Protein AF-A0A935T5M8-F1 (afdb_monomer_lite)

pLDDT: mean 78.18, std 16.98, range [49.88, 97.56]

Structure (mmCIF, N/CA/C/O backbone):
data_AF-A0A935T5M8-F1
#
_entry.id   AF-A0A935T5M8-F1
#
loop_
_atom_site.group_PDB
_atom_site.id
_atom_site.type_symbol
_atom_site.label_atom_id
_atom_site.label_alt_id
_atom_site.label_comp_id
_atom_site.label_asym_id
_atom_site.label_entity_id
_atom_site.label_seq_id
_atom_site.pdbx_PDB_ins_code
_atom_site.Cartn_x
_atom_site.Cartn_y
_atom_site.Cartn_z
_atom_site.occupancy
_atom_site.B_iso_or_equiv
_atom_site.auth_seq_id
_atom_site.auth_comp_id
_atom_site.auth_asym_id
_atom_site.auth_atom_id
_atom_site.pdbx_PDB_model_num
ATOM 1 N N . MET A 1 1 ? -6.310 5.665 5.354 1.00 61.00 1 MET A N 1
ATOM 2 C CA . MET A 1 1 ? -7.661 6.082 4.903 1.00 61.00 1 MET A CA 1
ATOM 3 C C . MET A 1 1 ? -8.658 4.903 4.808 1.00 61.00 1 MET A C 1
ATOM 5 O O . MET A 1 1 ? -9.438 4.830 3.875 1.00 61.00 1 MET A O 1
ATOM 9 N N . ALA A 1 2 ? -8.704 3.986 5.790 1.00 74.94 2 ALA A N 1
ATOM 10 C CA . ALA A 1 2 ? -9.588 2.799 5.748 1.00 74.94 2 ALA A CA 1
ATOM 11 C C . ALA A 1 2 ? -10.961 2.987 6.427 1.00 74.94 2 ALA A C 1
ATOM 13 O O . ALA A 1 2 ? -11.850 2.147 6.307 1.00 74.94 2 ALA A O 1
ATOM 14 N N . LEU A 1 3 ? -11.144 4.092 7.157 1.00 81.94 3 LEU A N 1
ATOM 15 C CA . LEU A 1 3 ? -12.333 4.336 7.978 1.00 81.94 3 LEU A CA 1
ATOM 16 C C . LEU A 1 3 ? -13.602 4.564 7.148 1.00 81.94 3 LEU A C 1
ATOM 18 O O . LEU A 1 3 ? -14.686 4.220 7.600 1.00 81.94 3 LEU A O 1
ATOM 22 N N . LEU A 1 4 ? -13.476 5.114 5.937 1.00 91.75 4 LEU A N 1
ATOM 23 C CA . LEU A 1 4 ? -14.612 5.355 5.040 1.00 91.75 4 LEU A CA 1
ATOM 24 C C . LEU A 1 4 ? -15.272 4.047 4.588 1.00 91.75 4 LEU A C 1
ATOM 26 O O . LEU A 1 4 ? -16.493 3.953 4.597 1.00 91.75 4 LEU A O 1
ATOM 30 N N . LEU A 1 5 ? -14.475 3.025 4.269 1.00 91.19 5 LEU A N 1
ATOM 31 C CA . LEU A 1 5 ? -14.977 1.709 3.866 1.00 91.19 5 LEU A CA 1
ATOM 32 C C . LEU A 1 5 ? -15.650 0.987 5.043 1.00 91.19 5 LEU A C 1
ATOM 34 O O . LEU A 1 5 ? -16.750 0.461 4.892 1.00 91.19 5 LEU A O 1
ATOM 38 N N . LYS A 1 6 ? -15.061 1.070 6.244 1.00 87.44 6 LYS A N 1
ATOM 39 C CA . LYS A 1 6 ? -15.682 0.547 7.475 1.00 87.44 6 LYS A CA 1
ATOM 40 C C . LYS A 1 6 ? -17.022 1.217 7.780 1.00 87.44 6 LYS A C 1
ATOM 42 O O . LYS A 1 6 ? -17.991 0.536 8.085 1.00 87.44 6 LYS A O 1
ATOM 47 N N . LYS A 1 7 ? -17.104 2.544 7.629 1.00 90.88 7 LYS A N 1
ATOM 48 C CA . LYS A 1 7 ? -18.357 3.309 7.784 1.00 90.88 7 LYS A CA 1
ATOM 49 C C . LYS A 1 7 ? -19.445 2.903 6.783 1.00 90.88 7 LYS A C 1
ATOM 51 O O . LYS A 1 7 ? -20.614 3.153 7.040 1.00 90.88 7 LYS A O 1
ATOM 56 N N . ARG A 1 8 ? -19.075 2.289 5.656 1.00 94.44 8 ARG A N 1
ATOM 57 C CA . ARG A 1 8 ? -20.002 1.740 4.654 1.00 94.44 8 ARG A CA 1
ATOM 58 C C . ARG A 1 8 ? -20.361 0.266 4.906 1.00 94.44 8 ARG A C 1
ATOM 60 O O . ARG A 1 8 ? -21.019 -0.327 4.063 1.00 94.44 8 ARG A O 1
ATOM 67 N N . GLY A 1 9 ? -19.942 -0.320 6.032 1.00 94.06 9 GLY A N 1
ATOM 68 C CA . GLY A 1 9 ? -20.225 -1.717 6.385 1.00 94.06 9 GLY A CA 1
ATOM 69 C C . GLY A 1 9 ? -19.240 -2.735 5.802 1.00 94.06 9 GLY A C 1
ATOM 70 O O . GLY A 1 9 ? -19.470 -3.934 5.896 1.00 94.06 9 GLY A O 1
ATOM 71 N N . ILE A 1 10 ? -18.128 -2.291 5.204 1.00 94.44 10 ILE A N 1
ATOM 72 C CA . ILE A 1 10 ? -17.085 -3.198 4.714 1.00 94.44 10 ILE A CA 1
ATOM 73 C C . ILE A 1 10 ? -16.140 -3.507 5.875 1.00 94.44 10 ILE A C 1
ATOM 75 O O . ILE A 1 10 ? -15.346 -2.666 6.299 1.00 94.44 10 ILE A O 1
ATOM 79 N N . GLU A 1 11 ? -16.220 -4.724 6.399 1.00 90.81 11 GLU A N 1
ATOM 80 C CA . GLU A 1 11 ? -15.539 -5.089 7.647 1.00 90.81 11 GLU A CA 1
ATOM 81 C C . GLU A 1 11 ? -14.102 -5.579 7.429 1.00 90.81 11 GLU A C 1
ATOM 83 O O . GLU A 1 11 ? -13.196 -5.267 8.206 1.00 90.81 11 GLU A O 1
ATOM 88 N N . ARG A 1 12 ? -13.853 -6.306 6.334 1.00 92.81 12 ARG A N 1
ATOM 89 C CA . ARG A 1 12 ? -12.567 -6.971 6.054 1.00 92.81 12 ARG A CA 1
ATOM 90 C C . ARG A 1 12 ? -11.587 -6.072 5.297 1.00 92.81 12 ARG A C 1
ATOM 92 O O . ARG A 1 12 ? -11.004 -6.473 4.294 1.00 92.81 12 ARG A O 1
ATOM 99 N N . VAL A 1 13 ? -11.393 -4.851 5.787 1.00 91.50 13 VAL A N 1
ATOM 100 C CA . VAL A 1 13 ? -10.477 -3.865 5.191 1.00 91.50 13 VAL A CA 1
ATOM 101 C C . VAL A 1 13 ? -9.103 -3.967 5.844 1.00 91.50 13 VAL A C 1
ATOM 103 O O . VAL A 1 13 ? -8.965 -3.721 7.044 1.00 91.50 13 VAL A O 1
ATOM 106 N N . ARG A 1 14 ? -8.076 -4.270 5.047 1.00 91.62 14 ARG A N 1
ATOM 107 C CA . ARG A 1 14 ? -6.673 -4.254 5.476 1.00 91.62 14 ARG A CA 1
ATOM 108 C C . ARG A 1 14 ? -5.903 -3.202 4.678 1.00 91.62 14 ARG A C 1
ATOM 110 O O . ARG A 1 14 ? -5.748 -3.378 3.473 1.00 91.62 14 ARG A O 1
ATOM 117 N N . PRO A 1 15 ? -5.464 -2.102 5.314 1.00 90.19 15 PRO A N 1
ATOM 118 C CA . PRO A 1 15 ? -4.536 -1.173 4.684 1.00 90.19 15 PRO A CA 1
ATOM 119 C C . PRO A 1 15 ? -3.256 -1.897 4.268 1.00 90.19 15 PRO A C 1
ATOM 121 O O . PRO A 1 15 ? -2.808 -2.803 4.971 1.00 90.19 15 PRO A O 1
ATOM 124 N N . LEU A 1 16 ? -2.653 -1.466 3.161 1.00 93.19 16 LEU A N 1
ATOM 125 C CA . LEU A 1 16 ? -1.330 -1.936 2.784 1.00 93.19 16 LEU A CA 1
ATOM 126 C C . LEU A 1 16 ? -0.285 -1.302 3.711 1.00 93.19 16 LEU A C 1
ATOM 128 O O . LEU A 1 16 ? -0.133 -0.079 3.746 1.00 93.19 16 LEU A O 1
ATOM 132 N N . ASN A 1 17 ? 0.405 -2.13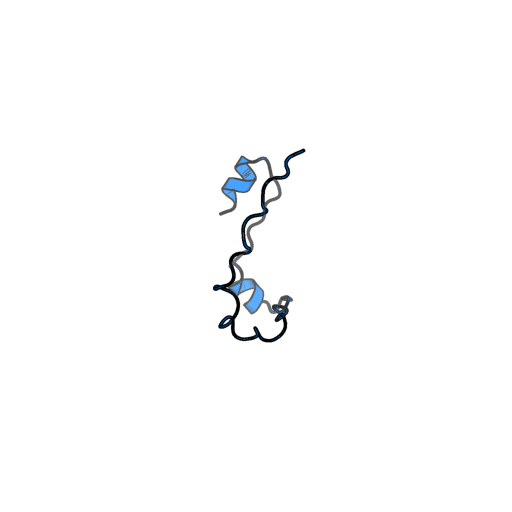7 4.485 1.00 93.44 17 ASN A N 1
ATOM 133 C CA . ASN A 1 17 ? 1.425 -1.681 5.424 1.00 93.44 17 ASN A CA 1
ATOM 134 C C . ASN A 1 17 ? 2.588 -1.039 4.661 1.00 93.44 17 ASN A C 1
ATOM 136 O O . ASN A 1 17 ? 3.143 -1.657 3.761 1.00 93.44 17 ASN A O 1
ATOM 140 N N . GLY A 1 18 ? 2.940 0.200 5.016 1.00 94.62 18 GLY A N 1
ATOM 141 C CA . GLY A 1 18 ? 4.012 0.949 4.350 1.00 94.62 18 GLY A CA 1
ATOM 142 C C . GLY A 1 18 ? 3.679 1.442 2.934 1.00 94.62 18 GLY A C 1
ATOM 143 O O . GLY A 1 18 ? 4.533 2.037 2.287 1.00 94.62 18 GLY A O 1
ATOM 144 N N . GLY A 1 19 ? 2.442 1.247 2.464 1.00 94.88 19 GLY A N 1
ATOM 145 C CA . GLY A 1 19 ? 2.005 1.724 1.154 1.00 94.88 19 GLY A CA 1
ATOM 146 C C . GLY A 1 19 ? 2.716 1.041 -0.018 1.00 94.88 19 GLY A C 1
ATOM 147 O O . GLY A 1 19 ? 3.210 -0.079 0.095 1.00 94.88 19 GLY A O 1
ATOM 148 N N . PHE A 1 20 ? 2.719 1.719 -1.166 1.00 95.88 20 PHE A N 1
ATOM 149 C CA . PHE A 1 20 ? 3.294 1.192 -2.405 1.00 95.88 20 PHE A CA 1
ATOM 150 C C . PHE A 1 20 ? 4.825 1.085 -2.345 1.00 95.88 20 PHE A C 1
ATOM 152 O O . PHE A 1 20 ? 5.385 0.101 -2.815 1.00 95.88 20 PHE A O 1
ATOM 159 N N . ASP A 1 21 ? 5.500 2.023 -1.680 1.00 96.56 21 ASP A N 1
ATOM 160 C CA . ASP A 1 21 ? 6.962 2.006 -1.552 1.00 96.56 21 ASP A CA 1
ATOM 161 C C . ASP A 1 21 ? 7.459 0.754 -0.816 1.00 96.56 21 ASP A C 1
ATOM 163 O O . ASP A 1 21 ? 8.418 0.113 -1.244 1.00 96.56 21 ASP A O 1
ATO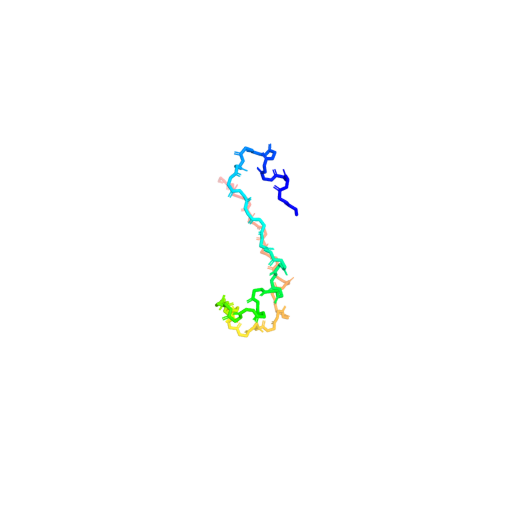M 167 N N . ALA A 1 22 ? 6.772 0.346 0.258 1.00 97.56 22 ALA A N 1
ATOM 168 C CA . ALA A 1 22 ? 7.099 -0.890 0.968 1.00 97.56 22 ALA A CA 1
ATOM 169 C C . ALA A 1 22 ? 6.820 -2.150 0.128 1.00 97.56 22 ALA A C 1
ATOM 171 O O . ALA A 1 22 ? 7.534 -3.142 0.262 1.00 97.56 22 ALA A O 1
ATOM 172 N N . TRP A 1 23 ? 5.813 -2.115 -0.750 1.00 97.12 23 TRP A N 1
ATOM 173 C CA . TRP A 1 23 ? 5.528 -3.199 -1.697 1.00 97.12 23 TRP A CA 1
ATOM 174 C C . TRP A 1 23 ? 6.646 -3.355 -2.732 1.00 97.12 23 TRP A C 1
ATOM 176 O O . TRP A 1 23 ? 7.116 -4.470 -2.963 1.00 97.12 23 TRP A O 1
ATOM 186 N N . LEU A 1 24 ? 7.122 -2.235 -3.291 1.00 96.75 24 LEU A N 1
ATOM 187 C CA . LEU A 1 24 ? 8.265 -2.202 -4.206 1.00 96.75 24 LEU A CA 1
ATOM 188 C C . LEU A 1 24 ? 9.547 -2.690 -3.525 1.00 96.75 24 LEU A C 1
ATOM 190 O O . LEU A 1 24 ? 10.251 -3.536 -4.072 1.00 96.75 24 LEU A O 1
ATOM 194 N N . ALA A 1 25 ? 9.829 -2.205 -2.314 1.00 97.50 25 ALA A N 1
ATOM 195 C CA . ALA A 1 25 ? 11.005 -2.609 -1.545 1.00 97.50 25 ALA A CA 1
ATOM 196 C C . ALA A 1 25 ? 11.004 -4.108 -1.195 1.00 97.50 25 ALA A C 1
ATOM 198 O O . ALA A 1 25 ? 12.066 -4.712 -1.067 1.00 97.50 25 ALA A O 1
ATOM 199 N N . ALA A 1 26 ? 9.821 -4.716 -1.067 1.00 97.44 26 ALA A N 1
ATOM 200 C CA . ALA A 1 26 ? 9.662 -6.152 -0.856 1.00 97.44 26 ALA A CA 1
ATOM 201 C C . ALA A 1 26 ? 9.821 -6.991 -2.142 1.00 97.44 26 ALA A C 1
ATOM 203 O O . ALA A 1 26 ? 9.775 -8.218 -2.064 1.00 97.44 26 ALA A O 1
ATOM 204 N N . GLY A 1 27 ? 9.993 -6.365 -3.314 1.00 97.19 27 GLY A N 1
ATOM 205 C CA . GLY A 1 27 ? 10.152 -7.061 -4.595 1.00 97.19 27 GLY A CA 1
ATOM 206 C C . GLY A 1 27 ? 8.890 -7.788 -5.062 1.00 97.19 27 GLY A C 1
ATOM 207 O O . GLY A 1 27 ? 8.977 -8.770 -5.798 1.00 97.19 27 GLY A O 1
ATOM 208 N N . LEU A 1 28 ? 7.717 -7.348 -4.601 1.00 97.06 28 LEU A N 1
ATOM 209 C CA . LEU A 1 28 ? 6.446 -7.956 -4.976 1.00 97.06 28 LEU A CA 1
ATOM 210 C C . LEU A 1 28 ? 6.040 -7.546 -6.404 1.00 97.06 28 LEU A C 1
ATOM 212 O O . LEU A 1 28 ? 6.414 -6.461 -6.857 1.00 97.06 28 LEU A O 1
ATOM 216 N N . PRO A 1 29 ? 5.260 -8.380 -7.119 1.00 96.69 29 PRO A N 1
ATOM 217 C CA . PRO A 1 29 ? 4.878 -8.096 -8.497 1.00 96.69 29 PRO A CA 1
ATOM 218 C C . PRO A 1 29 ? 4.119 -6.774 -8.635 1.00 96.69 29 PRO A C 1
ATOM 220 O O . PRO A 1 29 ? 3.293 -6.422 -7.787 1.00 96.69 29 PRO A O 1
ATOM 223 N N . ILE A 1 30 ? 4.382 -6.081 -9.739 1.00 95.69 30 ILE A N 1
ATOM 224 C CA . ILE A 1 30 ? 3.638 -4.908 -10.195 1.00 95.69 30 ILE A CA 1
ATOM 225 C C . ILE A 1 30 ? 3.237 -5.127 -11.647 1.00 95.69 30 ILE A C 1
ATOM 227 O O . ILE A 1 30 ? 3.956 -5.791 -12.395 1.00 95.69 30 ILE A O 1
ATOM 231 N N . GLU A 1 31 ? 2.107 -4.558 -12.046 1.00 93.38 31 GLU A N 1
ATOM 232 C CA . GLU A 1 31 ? 1.748 -4.516 -13.457 1.00 93.38 31 GLU A CA 1
ATOM 233 C C . GLU A 1 31 ? 2.383 -3.286 -14.114 1.00 93.38 31 GLU A C 1
ATOM 235 O O . GLU A 1 31 ? 2.340 -2.193 -13.534 1.00 93.38 31 GLU A O 1
ATOM 240 N N . PRO A 1 32 ? 3.005 -3.440 -15.295 1.00 87.62 32 PRO A N 1
ATOM 241 C CA . PRO A 1 32 ? 3.445 -2.298 -16.073 1.00 87.62 32 PRO A CA 1
ATOM 242 C C . PRO A 1 32 ? 2.221 -1.523 -16.567 1.00 87.62 32 PRO A C 1
ATOM 244 O O . PRO A 1 32 ? 1.166 -2.095 -16.828 1.00 87.62 32 PRO A O 1
ATOM 247 N N . LEU A 1 33 ? 2.369 -0.212 -16.737 1.00 86.06 33 LEU A N 1
ATOM 248 C CA . LEU A 1 33 ? 1.383 0.540 -17.502 1.00 86.06 33 LEU A CA 1
ATOM 249 C C . LEU A 1 33 ? 1.459 0.059 -18.951 1.00 86.06 33 LEU A C 1
ATOM 251 O O . LEU A 1 33 ? 2.515 0.156 -19.580 1.00 86.06 33 LEU A O 1
ATOM 255 N N . GLU A 1 34 ? 0.354 -0.456 -19.478 1.00 79.38 34 GLU A N 1
ATOM 256 C CA . GLU A 1 34 ? 0.215 -0.647 -20.914 1.00 79.38 34 GLU A CA 1
ATOM 257 C C . GLU A 1 34 ? 0.236 0.744 -21.551 1.00 79.38 34 GLU A C 1
ATOM 259 O O . GLU A 1 34 ? -0.670 1.556 -21.358 1.00 79.38 34 GLU A O 1
ATOM 264 N N . SER A 1 35 ? 1.325 1.062 -22.252 1.00 70.56 35 SER A N 1
ATOM 265 C CA . SER A 1 35 ? 1.322 2.219 -23.133 1.00 70.56 35 SER A CA 1
ATOM 266 C C . SER A 1 35 ? 0.389 1.872 -24.283 1.00 70.56 35 SER A C 1
ATOM 268 O O . SER A 1 35 ? 0.758 1.086 -25.155 1.00 70.56 35 SER A O 1
ATO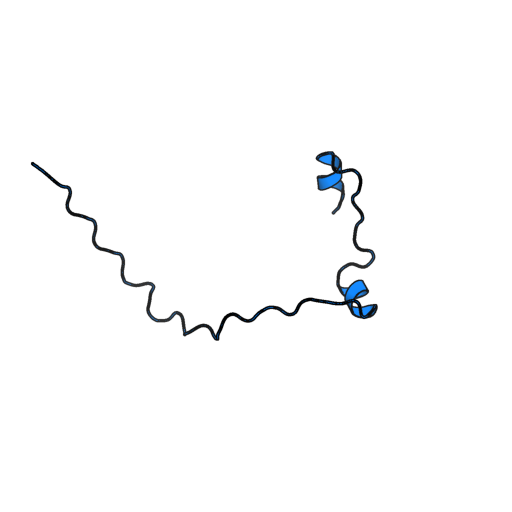M 270 N N . GLU A 1 36 ? -0.794 2.484 -24.311 1.00 61.62 36 GLU A N 1
ATOM 271 C CA . GLU A 1 36 ? -1.486 2.693 -25.580 1.00 61.62 36 GLU A CA 1
ATOM 272 C C . GLU A 1 36 ? -0.462 3.321 -26.544 1.00 61.62 36 GLU A C 1
ATOM 274 O O . GLU A 1 36 ? 0.426 4.073 -26.113 1.00 61.62 36 GLU A O 1
ATOM 279 N N . ALA A 1 37 ? -0.517 2.923 -27.814 1.00 64.81 37 ALA A N 1
ATOM 280 C CA . ALA A 1 37 ? 0.384 3.358 -28.879 1.00 64.81 37 ALA A CA 1
ATOM 281 C C . ALA A 1 37 ? 0.711 4.865 -28.787 1.00 64.81 37 ALA A C 1
ATOM 283 O O . ALA A 1 37 ? -0.128 5.631 -28.302 1.00 64.81 37 ALA A O 1
ATOM 284 N N . PRO A 1 38 ? 1.910 5.308 -29.228 1.00 58.47 38 PRO A N 1
ATOM 285 C CA . PRO A 1 38 ? 2.335 6.698 -29.097 1.00 58.47 38 PRO A CA 1
ATOM 286 C C . PRO A 1 38 ? 1.198 7.621 -29.516 1.00 58.47 38 PRO A C 1
ATOM 288 O O . PRO A 1 38 ? 0.668 7.481 -30.616 1.00 58.47 38 PRO A O 1
ATOM 291 N N . ALA A 1 39 ? 0.796 8.506 -28.602 1.00 59.53 39 ALA A N 1
ATOM 292 C CA . ALA A 1 39 ? -0.216 9.506 -28.874 1.00 59.53 39 ALA A CA 1
ATOM 293 C C . ALA A 1 39 ? 0.200 10.258 -30.143 1.00 59.53 39 ALA A C 1
ATOM 295 O O . ALA A 1 39 ? 1.146 11.047 -30.121 1.00 59.53 39 ALA A O 1
ATOM 296 N N . GLU A 1 40 ? -0.485 9.979 -31.252 1.00 62.03 40 GLU A N 1
ATOM 297 C CA . GLU A 1 40 ? -0.480 10.855 -32.415 1.00 62.03 40 GLU A CA 1
ATOM 298 C C . GLU A 1 40 ? -0.753 12.273 -31.886 1.00 62.03 40 GLU A C 1
ATOM 300 O O . GLU A 1 40 ? -1.669 12.448 -31.068 1.00 62.03 40 GLU A O 1
ATOM 305 N N . PRO A 1 41 ? 0.064 13.276 -32.255 1.00 61.16 41 PRO A N 1
ATOM 306 C CA . PRO A 1 41 ? -0.053 14.613 -31.699 1.00 61.16 41 PRO A CA 1
ATOM 307 C C . PRO A 1 41 ? -1.487 15.114 -31.884 1.00 61.16 41 PRO A C 1
ATOM 309 O O . PRO A 1 41 ? -2.023 15.146 -32.990 1.00 61.16 41 PRO A O 1
ATOM 312 N N . ILE A 1 42 ? -2.112 15.502 -30.773 1.00 63.84 42 ILE A N 1
ATOM 313 C CA . ILE A 1 42 ? -3.496 15.993 -30.661 1.00 63.84 42 ILE A CA 1
ATOM 314 C C . ILE A 1 42 ? -3.734 17.351 -31.357 1.00 63.84 42 ILE A C 1
ATOM 316 O O . ILE A 1 42 ? -4.668 18.075 -31.018 1.00 63.84 42 ILE A O 1
ATOM 320 N N . ASP A 1 43 ? -2.931 17.696 -32.361 1.00 61.06 43 ASP A N 1
ATOM 321 C CA . ASP A 1 43 ? -2.923 19.006 -33.011 1.00 61.06 43 ASP A CA 1
ATOM 322 C C . ASP A 1 43 ? -4.015 19.188 -34.087 1.00 61.06 43 ASP A C 1
ATOM 324 O O . ASP A 1 43 ? -4.121 20.271 -34.656 1.00 61.06 43 ASP A O 1
ATOM 328 N N . ALA A 1 44 ? -4.871 18.195 -34.378 1.00 58.94 44 ALA A N 1
ATOM 329 C CA . ALA A 1 44 ? -5.770 18.278 -35.545 1.00 58.94 44 ALA A CA 1
ATOM 330 C C . ALA A 1 44 ? -7.291 18.196 -35.294 1.00 58.94 44 ALA A C 1
ATOM 332 O O . ALA A 1 44 ? -8.05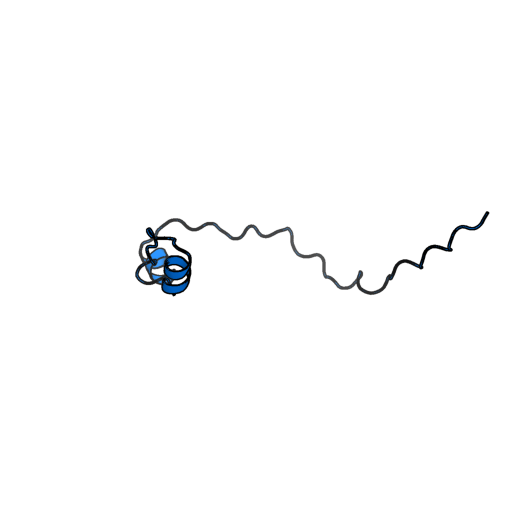4 18.491 -36.215 1.00 58.94 44 ALA A O 1
ATOM 333 N N . THR A 1 45 ? -7.794 17.817 -34.114 1.00 52.53 45 THR A N 1
ATOM 334 C CA . THR A 1 45 ? -9.220 17.417 -33.992 1.00 52.53 45 THR A CA 1
ATOM 335 C C . THR A 1 45 ? -10.118 18.303 -33.129 1.00 52.53 45 THR A C 1
ATOM 337 O O . THR A 1 45 ? -11.332 18.103 -33.141 1.00 52.53 45 THR A O 1
ATOM 340 N N . LEU A 1 46 ? -9.606 19.356 -32.478 1.00 58.72 46 LEU A N 1
ATOM 341 C CA . LEU A 1 46 ? -10.451 20.268 -31.686 1.00 58.72 46 LEU A CA 1
ATOM 342 C C . LEU A 1 46 ? -11.204 21.348 -32.504 1.00 58.72 46 LEU A C 1
ATOM 344 O O . LEU A 1 46 ? -11.757 22.272 -31.914 1.00 58.72 46 LEU A O 1
ATOM 348 N N . SER A 1 47 ? -11.237 21.275 -33.845 1.00 58.44 47 SER A N 1
ATOM 349 C CA . SER A 1 47 ? -11.810 22.343 -34.695 1.00 58.44 47 SER A CA 1
ATOM 350 C C . SER A 1 47 ? -12.837 21.892 -35.743 1.00 58.44 47 SER A C 1
ATOM 352 O O . SER A 1 47 ? -13.037 22.561 -36.756 1.00 58.44 47 SER A O 1
ATOM 354 N N . LYS A 1 48 ? -13.551 20.780 -35.534 1.00 60.41 48 LYS A N 1
ATOM 355 C CA . LYS A 1 48 ? -14.717 20.483 -36.383 1.00 60.41 48 LYS A CA 1
ATOM 356 C C . LYS A 1 48 ? -15.924 20.060 -35.561 1.00 60.41 48 LYS A C 1
ATOM 358 O O . LYS A 1 48 ? -16.225 18.881 -35.421 1.00 60.41 48 LYS A O 1
ATOM 363 N N . SER A 1 49 ? -16.620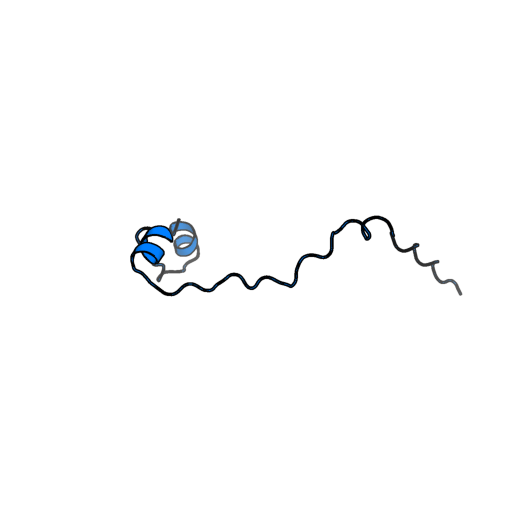 21.064 -35.028 1.00 54.25 49 SER A N 1
ATOM 364 C CA . SER A 1 49 ? -17.998 20.898 -34.563 1.00 54.25 49 SER A CA 1
ATOM 365 C C . SER A 1 49 ? -18.853 20.366 -35.728 1.00 54.25 49 SER A C 1
ATO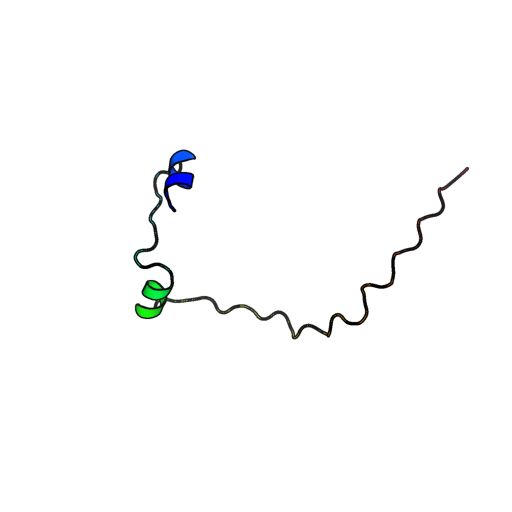M 367 O O . SER A 1 49 ? -18.786 20.946 -36.820 1.00 54.25 49 SER A O 1
ATOM 369 N N . PRO A 1 50 ? -19.620 19.273 -35.564 1.00 63.47 50 PRO A N 1
ATOM 370 C CA . PRO A 1 50 ? -20.554 18.828 -36.593 1.00 63.47 50 PRO A CA 1
ATOM 371 C C . PRO A 1 50 ? -21.615 19.918 -36.831 1.00 63.47 50 PRO A C 1
ATOM 373 O O . PRO A 1 50 ? -22.101 20.498 -35.856 1.00 63.47 50 PRO A O 1
ATOM 376 N N . PRO A 1 51 ? -22.008 20.226 -38.083 1.00 55.78 51 PRO A N 1
ATOM 377 C CA . PRO A 1 51 ? -23.135 21.123 -38.311 1.00 55.78 51 PRO A CA 1
ATOM 378 C C . PRO A 1 51 ? -24.419 20.498 -37.744 1.00 55.78 51 PRO A C 1
ATOM 380 O O . PRO A 1 51 ? -24.649 19.297 -37.885 1.00 55.78 51 PRO A O 1
ATOM 383 N N . ALA A 1 52 ? -25.242 21.321 -37.087 1.00 60.28 52 ALA A N 1
ATOM 384 C CA . ALA A 1 52 ? -26.525 20.911 -36.522 1.00 60.28 52 ALA A CA 1
ATOM 385 C C . ALA A 1 52 ? -27.429 20.268 -37.598 1.00 60.28 52 ALA A C 1
ATOM 387 O O . ALA A 1 52 ? -27.441 20.747 -38.736 1.00 60.28 52 ALA A O 1
ATOM 388 N N . PRO A 1 53 ? -28.198 19.210 -37.275 1.00 65.06 53 PRO A N 1
ATOM 389 C CA . PRO A 1 53 ? -29.105 18.605 -38.244 1.00 65.06 53 PRO A CA 1
ATOM 390 C C . PRO A 1 53 ? -30.226 19.597 -38.599 1.00 65.06 53 PRO A C 1
ATOM 392 O O . PRO A 1 53 ? -30.801 20.198 -37.686 1.00 65.06 53 PRO A O 1
ATOM 395 N N . PRO A 1 54 ? -30.588 19.784 -39.885 1.00 59.94 54 PRO A N 1
ATOM 396 C CA . PRO A 1 54 ? -31.808 20.504 -40.208 1.00 59.94 54 PRO A CA 1
ATOM 397 C C . PRO A 1 54 ? -32.998 19.682 -39.705 1.00 59.94 54 PRO A C 1
ATOM 399 O O . PRO A 1 54 ? -33.139 18.501 -40.027 1.00 59.94 54 PRO A O 1
ATOM 402 N N . GLY A 1 55 ? -33.825 20.311 -38.868 1.00 56.56 55 GLY A N 1
ATOM 403 C CA . GLY A 1 55 ? -35.070 19.735 -38.382 1.00 56.56 55 GLY A CA 1
ATOM 404 C C . GLY A 1 55 ? -35.929 19.261 -39.550 1.00 56.56 55 GLY A C 1
ATOM 405 O O . GLY A 1 55 ? -36.139 19.990 -40.518 1.00 56.56 55 GLY A O 1
ATOM 406 N N . GLY A 1 56 ? -36.399 18.019 -39.458 1.00 59.41 56 GLY A N 1
ATOM 407 C CA . GLY A 1 56 ? -37.366 17.478 -40.399 1.00 59.41 56 GLY A CA 1
ATOM 408 C C . GLY A 1 56 ? -38.673 18.263 -40.340 1.00 59.41 56 GLY A C 1
ATOM 409 O O . GLY A 1 56 ? -39.140 18.661 -39.271 1.00 59.41 56 GLY A O 1
ATOM 410 N N . SER A 1 57 ? -39.283 18.473 -41.496 1.00 50.59 57 SER A N 1
ATOM 411 C CA . SER A 1 57 ? -40.693 18.826 -41.598 1.00 50.59 57 SER A CA 1
ATOM 412 C C . SER A 1 57 ? -41.266 18.197 -42.859 1.00 50.59 57 SER A C 1
ATOM 414 O O . SER A 1 57 ? -40.714 18.398 -43.936 1.00 50.59 57 SER A O 1
ATOM 416 N N . GLY A 1 58 ? -42.300 17.384 -42.606 1.00 49.88 58 GLY A N 1
ATOM 417 C CA . GLY A 1 58 ? -43.523 17.144 -43.388 1.00 49.88 58 GLY A CA 1
ATOM 418 C C . GLY A 1 58 ? -43.474 17.281 -44.893 1.00 49.88 58 GLY A C 1
ATOM 419 O O . GLY A 1 58 ? -43.357 18.434 -45.355 1.00 49.88 58 GLY A O 1
#

Sequence (58 aa):
MALLLKKRGIERVRPLNGGFDAWLAAGLPIEPLESEAPAEPIDATLSKSPPAPPGGSG

Foldseek 3Di:
DCVVCVVVVNDPDDDDVPPPVVCVVVVHDDDDPPDDPPPPPPPPPPPDDDPDDDDDDD

Radius of gyration: 24.55 Å; chains: 1; bounding box: 54×30×51 Å

Secondary structure (DSSP, 8-state):
--HHHHHTT-----PPTTHHHHHHHTT---PPP---S----S-SSTT-PPPPPPPP--